Protein AF-A0A4Q2UE22-F1 (afdb_monomer)

Sequence (63 aa):
MENKKGVNVVFIIVAFTLGTTLLRHFNFQTLSFKMPVLDILFLITFIIAIYLIIKDYKKTTKE

Secondary structure (DSSP, 8-state):
--TTSHHHHHHHHHHHHHHHHHHHHEETTTTEESSHHHHHHHHHHHHHHHHHHHHHHHHHT--

Mean predicted aligned error: 7.4 Å

pLDDT: mean 79.45, std 13.37, range [39.5, 92.88]

Foldseek 3Di:
DDPLPPLLVVLVVLLVVLVVVLVVQQDPVVRAGPPRVVNVVSVVSNVVSVVVNVVSVVVVVVD

Organism: NCBI:txid2502893

Structure (mmCIF, N/CA/C/O backbone):
data_AF-A0A4Q2UE22-F1
#
_entry.id   AF-A0A4Q2UE22-F1
#
loop_
_atom_site.group_PDB
_atom_site.id
_atom_site.type_symbol
_atom_site.label_atom_id
_atom_site.label_alt_id
_atom_site.label_comp_id
_atom_site.label_asym_id
_atom_site.label_entity_id
_atom_site.label_seq_id
_atom_site.pdbx_PDB_ins_code
_atom_site.Cartn_x
_atom_site.Cartn_y
_atom_site.Cartn_z
_atom_site.occupancy
_atom_site.B_iso_or_equiv
_atom_site.auth_seq_id
_atom_site.auth_comp_id
_atom_site.auth_asym_id
_atom_site.auth_atom_id
_atom_site.pdbx_PDB_model_num
ATOM 1 N N . MET A 1 1 ? -28.314 4.606 16.390 1.00 39.50 1 MET A N 1
ATOM 2 C CA . MET A 1 1 ? -27.274 3.781 17.036 1.00 39.50 1 MET A CA 1
ATOM 3 C C . MET A 1 1 ? -26.166 3.523 16.018 1.00 39.50 1 MET A C 1
ATOM 5 O O . MET A 1 1 ? -26.455 3.065 14.925 1.00 39.50 1 MET A 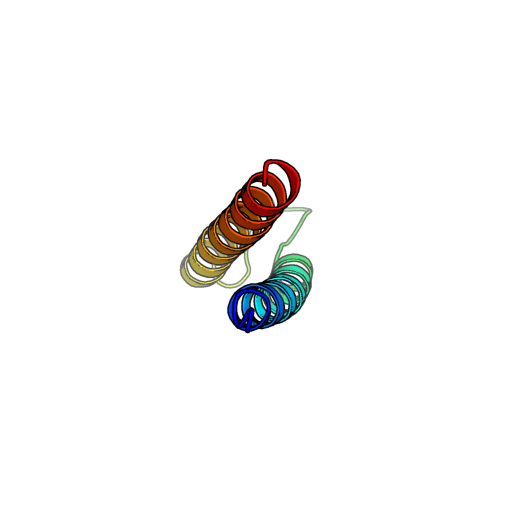O 1
ATOM 9 N N . GLU A 1 2 ? -24.955 3.981 16.346 1.00 46.53 2 GLU A N 1
ATOM 10 C CA . GLU A 1 2 ? -23.621 3.529 15.894 1.00 46.53 2 GLU A CA 1
ATOM 11 C C . GLU A 1 2 ? -23.381 3.136 14.420 1.00 46.53 2 GLU A C 1
ATOM 13 O O . GLU A 1 2 ? -22.906 2.049 14.105 1.00 46.53 2 GLU A O 1
ATOM 18 N N . ASN A 1 3 ? -23.536 4.090 13.501 1.00 46.78 3 ASN A N 1
ATOM 19 C CA . ASN A 1 3 ? -23.085 3.954 12.106 1.00 46.78 3 ASN A CA 1
ATOM 20 C C . ASN A 1 3 ? -21.573 4.236 11.913 1.00 46.78 3 ASN A C 1
ATOM 22 O O . ASN A 1 3 ? -21.164 4.717 10.860 1.00 46.78 3 ASN A O 1
ATOM 26 N N . LYS A 1 4 ? -20.717 3.978 12.915 1.00 55.50 4 LYS A N 1
ATOM 27 C CA . LYS A 1 4 ? -19.265 4.262 12.829 1.00 55.50 4 LYS A CA 1
ATOM 28 C C . LYS A 1 4 ? -18.470 3.178 12.067 1.00 55.50 4 LYS A C 1
ATOM 30 O O . LYS A 1 4 ? -17.325 3.409 11.706 1.00 55.50 4 LYS A O 1
ATOM 35 N N . LYS A 1 5 ? -19.060 2.009 11.767 1.00 56.53 5 LYS A N 1
ATOM 36 C CA . LYS A 1 5 ? -18.335 0.865 11.160 1.00 56.53 5 LYS A CA 1
ATOM 37 C C . LYS A 1 5 ? -18.250 0.867 9.625 1.00 56.53 5 LYS A C 1
ATOM 39 O O . LYS A 1 5 ? -17.349 0.238 9.081 1.00 56.53 5 LYS A O 1
ATOM 44 N N . GLY A 1 6 ? -19.146 1.561 8.916 1.00 56.31 6 GLY A N 1
ATOM 45 C CA . GLY A 1 6 ? -19.250 1.454 7.449 1.00 56.31 6 GLY A CA 1
ATOM 46 C C . GLY A 1 6 ? -18.042 2.008 6.683 1.00 56.31 6 GLY A C 1
ATOM 47 O O . GLY A 1 6 ? -17.602 1.416 5.702 1.00 56.31 6 GLY A O 1
ATOM 48 N N . VAL A 1 7 ? -17.460 3.108 7.167 1.00 63.81 7 VAL A N 1
ATOM 49 C CA . VAL A 1 7 ? -16.318 3.774 6.518 1.00 63.81 7 VAL A CA 1
ATOM 50 C C . VAL A 1 7 ? -15.056 2.904 6.579 1.00 63.81 7 VAL A C 1
ATOM 52 O O . VAL A 1 7 ? -14.325 2.799 5.598 1.00 63.81 7 VAL A O 1
ATOM 55 N N . ASN A 1 8 ? -14.837 2.211 7.698 1.00 74.50 8 ASN A N 1
ATOM 56 C CA . ASN A 1 8 ? -13.647 1.389 7.906 1.00 74.50 8 ASN A CA 1
ATOM 57 C C . ASN A 1 8 ? -13.627 0.154 6.981 1.00 74.50 8 ASN A C 1
ATOM 59 O O . ASN A 1 8 ? -12.594 -0.182 6.411 1.00 74.50 8 ASN A O 1
ATOM 63 N N . VAL A 1 9 ? -14.786 -0.476 6.745 1.00 80.94 9 VAL A N 1
ATOM 64 C CA . VAL A 1 9 ? -14.900 -1.653 5.859 1.00 80.94 9 VAL A CA 1
ATOM 65 C C . VAL A 1 9 ? -14.531 -1.313 4.412 1.00 80.94 9 VAL A C 1
ATOM 67 O O . VAL A 1 9 ? -13.799 -2.070 3.776 1.00 80.94 9 VAL A O 1
ATOM 70 N N . VAL A 1 10 ? -14.974 -0.159 3.901 1.00 84.69 10 VAL A N 1
ATOM 71 C CA . VAL A 1 10 ? -14.622 0.291 2.543 1.00 84.69 10 VAL A CA 1
ATOM 72 C C . VAL A 1 10 ? -13.116 0.511 2.424 1.00 84.69 10 VAL A C 1
ATOM 74 O O . VAL A 1 10 ? -12.499 0.008 1.486 1.00 84.69 10 VAL A O 1
ATOM 77 N N . PHE A 1 11 ? -12.501 1.197 3.393 1.00 86.31 11 PHE A N 1
ATOM 78 C CA . PHE A 1 11 ? -11.053 1.406 3.38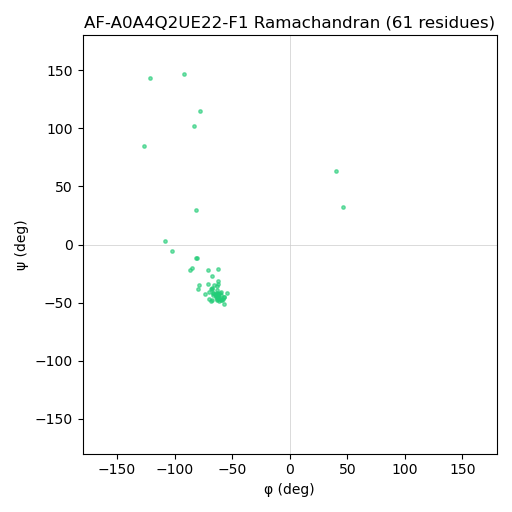5 1.00 86.31 11 PHE A CA 1
ATOM 79 C C . PHE A 1 11 ? -10.270 0.094 3.482 1.00 86.31 11 PHE A C 1
ATOM 81 O O . PHE A 1 11 ? -9.245 -0.028 2.819 1.00 86.31 11 PHE A O 1
ATOM 88 N N . ILE A 1 12 ? -10.747 -0.899 4.238 1.00 86.50 12 ILE A N 1
ATOM 89 C CA . ILE A 1 12 ? -10.112 -2.224 4.327 1.00 86.50 12 ILE A CA 1
ATOM 90 C C . ILE A 1 12 ? -10.139 -2.939 2.969 1.00 86.50 12 ILE A C 1
ATOM 92 O O . ILE A 1 12 ? -9.115 -3.467 2.541 1.00 86.50 12 ILE A O 1
ATOM 96 N N . ILE A 1 13 ? -11.275 -2.924 2.263 1.00 89.75 13 ILE A N 1
ATOM 97 C CA . ILE A 1 13 ? -11.405 -3.543 0.932 1.00 89.75 13 ILE A CA 1
ATOM 98 C C . ILE A 1 13 ? -10.494 -2.841 -0.084 1.00 89.75 13 ILE A C 1
ATOM 100 O O . ILE A 1 13 ? -9.785 -3.500 -0.852 1.00 89.75 13 ILE A O 1
ATOM 104 N N . VAL A 1 14 ? -10.476 -1.504 -0.067 1.00 89.75 14 VAL A N 1
ATOM 105 C CA . VAL A 1 14 ? -9.593 -0.692 -0.917 1.00 89.75 14 VAL A CA 1
ATOM 106 C C . VAL A 1 14 ? -8.131 -0.993 -0.607 1.00 89.75 14 VAL A C 1
ATOM 108 O O . VAL A 1 14 ? -7.359 -1.250 -1.528 1.00 89.75 14 VAL A O 1
ATOM 111 N N . ALA A 1 15 ? -7.752 -1.027 0.671 1.00 88.88 15 ALA A N 1
ATOM 112 C CA . ALA A 1 15 ? -6.398 -1.358 1.086 1.00 88.88 15 ALA A CA 1
ATOM 113 C C . ALA A 1 15 ? -6.007 -2.762 0.602 1.00 88.88 15 ALA A C 1
ATOM 115 O O . ALA A 1 15 ? -4.967 -2.930 -0.027 1.00 88.88 15 ALA A O 1
ATOM 116 N N . PHE A 1 16 ? -6.860 -3.766 0.793 1.00 90.75 16 PHE A N 1
ATOM 117 C CA . PHE A 1 16 ? -6.584 -5.131 0.344 1.00 90.75 16 PHE A CA 1
ATOM 118 C C . PHE A 1 16 ? -6.386 -5.222 -1.182 1.00 90.75 16 PHE A C 1
ATOM 120 O O . PHE A 1 16 ? -5.454 -5.866 -1.673 1.00 90.75 16 PHE A O 1
ATOM 127 N N . THR A 1 17 ? -7.221 -4.517 -1.945 1.00 91.69 17 THR A N 1
ATOM 128 C CA . THR A 1 17 ? -7.167 -4.500 -3.415 1.00 91.69 17 THR A CA 1
ATOM 129 C C . THR A 1 17 ? -5.933 -3.756 -3.933 1.00 91.69 17 THR A C 1
ATOM 131 O O . THR A 1 17 ? -5.205 -4.264 -4.789 1.00 91.69 17 THR A O 1
ATOM 134 N N . LEU A 1 18 ? -5.652 -2.567 -3.3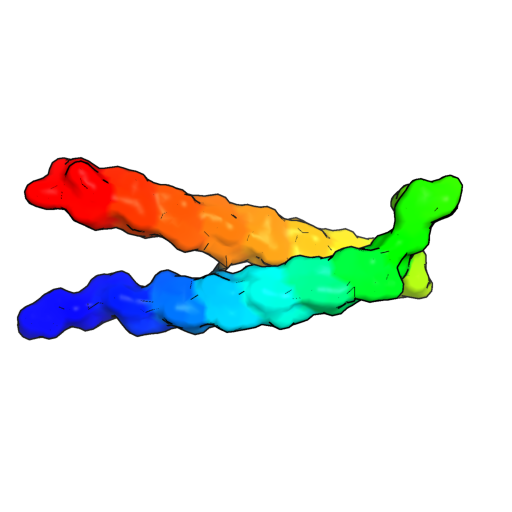95 1.00 90.62 18 LEU A N 1
ATOM 135 C CA . LEU A 1 18 ? -4.482 -1.775 -3.776 1.00 90.62 18 LEU A CA 1
ATOM 136 C C . LEU A 1 18 ? -3.186 -2.460 -3.349 1.00 90.62 18 LEU A C 1
ATOM 138 O O . LEU A 1 18 ? -2.252 -2.516 -4.140 1.00 90.62 18 LEU A O 1
ATOM 142 N N . GLY A 1 19 ? -3.138 -3.040 -2.148 1.00 87.75 19 GLY A N 1
ATOM 143 C CA . GLY A 1 19 ? -1.967 -3.754 -1.643 1.00 87.75 19 GLY A CA 1
ATOM 144 C C . GLY A 1 19 ? -1.596 -4.948 -2.521 1.00 87.75 19 GLY A C 1
ATOM 145 O O . GLY A 1 19 ? -0.441 -5.088 -2.915 1.00 87.75 19 GLY A O 1
ATOM 146 N N . THR A 1 20 ? -2.572 -5.774 -2.911 1.00 89.69 20 THR A N 1
ATOM 147 C CA . THR A 1 20 ? -2.320 -6.905 -3.826 1.00 89.69 20 THR A CA 1
ATOM 148 C C . THR A 1 20 ? -1.911 -6.451 -5.231 1.00 89.69 20 THR A C 1
ATOM 150 O O . THR A 1 20 ? -1.055 -7.084 -5.850 1.00 89.69 20 THR A O 1
ATOM 153 N N . THR A 1 21 ? -2.463 -5.338 -5.721 1.00 89.00 21 THR A N 1
ATOM 154 C CA . THR A 1 21 ? -2.097 -4.749 -7.021 1.00 89.00 21 THR A CA 1
ATOM 155 C C . THR A 1 21 ? -0.672 -4.192 -7.005 1.00 89.00 21 THR A C 1
ATOM 157 O O . THR A 1 21 ? 0.130 -4.540 -7.869 1.00 89.00 21 THR A O 1
ATOM 160 N N . LEU A 1 22 ? -0.325 -3.405 -5.983 1.00 87.38 22 LEU A N 1
ATOM 161 C CA . LEU A 1 22 ? 1.014 -2.851 -5.770 1.00 87.38 22 LEU A CA 1
ATOM 162 C C . LEU A 1 22 ? 2.065 -3.954 -5.681 1.00 87.38 22 LEU A C 1
ATOM 164 O O . LEU A 1 22 ? 3.082 -3.862 -6.354 1.00 87.38 22 LEU A O 1
ATOM 168 N N . LEU A 1 23 ? 1.805 -5.028 -4.929 1.00 85.38 23 LEU A N 1
ATOM 169 C CA . LEU A 1 23 ? 2.731 -6.161 -4.821 1.00 85.38 23 LEU A CA 1
ATOM 170 C C . LEU A 1 23 ? 2.968 -6.876 -6.158 1.00 85.38 23 LEU A C 1
ATOM 172 O O . LEU A 1 23 ? 4.056 -7.396 -6.383 1.00 85.38 23 LEU A O 1
ATOM 176 N N . ARG A 1 24 ? 1.970 -6.907 -7.051 1.00 85.75 24 ARG A N 1
ATOM 177 C CA . ARG A 1 24 ? 2.112 -7.491 -8.396 1.00 85.75 24 ARG A CA 1
ATOM 178 C C . ARG A 1 24 ? 2.825 -6.561 -9.377 1.00 85.75 24 ARG A C 1
ATOM 180 O O . ARG A 1 24 ? 3.521 -7.044 -10.264 1.00 85.75 24 ARG A O 1
ATOM 187 N N . HIS A 1 25 ? 2.616 -5.252 -9.261 1.00 83.88 25 HIS A N 1
ATOM 188 C CA . HIS A 1 25 ? 3.228 -4.246 -10.134 1.00 83.88 25 HIS A CA 1
ATOM 189 C C . HIS A 1 25 ? 4.627 -3.813 -9.686 1.00 83.88 25 HIS A C 1
ATOM 191 O O . HIS A 1 25 ? 5.384 -3.273 -10.497 1.00 83.88 25 HIS A O 1
ATOM 197 N N . PHE A 1 26 ? 4.973 -4.039 -8.420 1.00 85.00 26 PHE A N 1
ATOM 198 C CA . PHE A 1 26 ? 6.270 -3.690 -7.870 1.00 85.00 26 PHE A CA 1
ATOM 199 C C . PHE A 1 26 ? 7.325 -4.705 -8.295 1.00 85.00 26 PHE A C 1
ATOM 201 O O . PHE A 1 26 ? 7.298 -5.873 -7.902 1.00 85.00 26 PHE A O 1
ATOM 208 N N . ASN A 1 27 ? 8.292 -4.250 -9.086 1.00 82.62 27 ASN A N 1
ATOM 209 C CA . ASN A 1 27 ? 9.461 -5.052 -9.379 1.00 82.62 27 ASN A CA 1
ATOM 210 C C . ASN A 1 27 ? 10.473 -4.904 -8.237 1.00 82.62 27 ASN A C 1
ATOM 212 O O . ASN A 1 27 ? 11.207 -3.920 -8.172 1.00 82.62 27 ASN A O 1
ATOM 216 N N . PHE A 1 28 ? 10.539 -5.904 -7.357 1.00 79.06 28 PHE A N 1
ATOM 217 C CA . PHE A 1 28 ? 11.493 -5.942 -6.242 1.00 79.06 28 PHE A CA 1
ATOM 218 C C . PHE A 1 28 ? 12.963 -5.968 -6.687 1.00 79.06 28 PHE A C 1
ATOM 220 O O . PHE A 1 28 ? 13.832 -5.607 -5.900 1.00 79.06 28 PHE A O 1
ATOM 227 N N . GLN A 1 29 ? 13.257 -6.376 -7.927 1.00 79.62 29 GLN A N 1
ATOM 228 C CA . GLN A 1 29 ? 14.633 -6.450 -8.430 1.00 79.62 29 GLN A CA 1
ATOM 229 C C . GLN A 1 29 ? 15.165 -5.078 -8.854 1.00 79.62 29 GLN A C 1
ATOM 231 O O . GLN A 1 29 ? 16.330 -4.773 -8.627 1.00 79.62 29 GLN A O 1
ATOM 236 N N . THR A 1 30 ? 14.316 -4.244 -9.458 1.00 82.31 30 THR A N 1
ATOM 237 C CA . THR A 1 30 ? 14.695 -2.905 -9.943 1.00 82.31 30 THR A CA 1
ATOM 238 C C . THR A 1 30 ? 14.114 -1.774 -9.095 1.00 82.31 30 THR A C 1
ATOM 240 O O . THR A 1 30 ? 14.271 -0.606 -9.452 1.00 82.31 30 THR A O 1
ATOM 243 N N . LEU A 1 31 ? 13.400 -2.108 -8.010 1.00 76.56 31 LEU A N 1
ATOM 244 C CA . LEU A 1 31 ? 12.636 -1.186 -7.155 1.00 76.56 31 LEU A CA 1
ATOM 245 C C . LEU A 1 31 ? 11.771 -0.209 -7.965 1.00 76.56 31 LEU A C 1
ATOM 247 O O . LEU A 1 31 ? 11.570 0.942 -7.585 1.00 76.56 31 LEU A O 1
ATOM 251 N N . SER A 1 32 ? 11.295 -0.669 -9.121 1.00 75.31 32 SER A N 1
ATOM 252 C CA . SER A 1 32 ? 10.585 0.150 -10.093 1.00 75.31 32 SER A CA 1
ATOM 253 C C . SER A 1 32 ? 9.202 -0.417 -10.335 1.00 75.31 32 SER A C 1
ATOM 255 O O . SER A 1 32 ? 8.984 -1.628 -10.376 1.00 75.31 32 SER A O 1
ATOM 257 N N . PHE A 1 33 ? 8.261 0.487 -10.522 1.00 81.06 33 PHE A N 1
ATOM 258 C CA . PHE A 1 33 ? 6.895 0.160 -10.868 1.00 81.06 33 PHE A CA 1
ATOM 259 C C . PHE A 1 33 ? 6.719 0.139 -12.384 1.00 81.06 33 PHE A C 1
ATOM 261 O O . PHE A 1 33 ? 7.360 0.909 -13.103 1.00 81.06 33 PHE A O 1
ATOM 268 N N . LYS A 1 34 ? 5.837 -0.737 -12.875 1.00 73.56 34 LYS A N 1
ATOM 269 C CA . LYS A 1 34 ? 5.559 -0.872 -14.312 1.00 73.56 34 LYS A CA 1
ATOM 270 C C . LYS A 1 34 ? 4.970 0.419 -14.896 1.00 73.56 34 LYS A C 1
ATOM 272 O O . LYS A 1 34 ? 5.274 0.762 -16.034 1.00 73.56 34 LYS A O 1
ATOM 277 N N . MET A 1 35 ? 4.168 1.142 -14.109 1.00 79.56 35 MET A N 1
ATOM 278 C CA . MET A 1 35 ? 3.672 2.484 -14.412 1.00 79.56 35 MET A CA 1
ATOM 279 C C . MET A 1 35 ? 4.012 3.418 -13.241 1.00 79.56 35 MET A C 1
ATOM 281 O O . MET A 1 35 ? 3.171 3.636 -12.368 1.00 79.56 35 MET A O 1
ATOM 285 N N . PRO A 1 36 ? 5.225 4.003 -13.204 1.00 81.44 36 PRO A N 1
ATOM 286 C CA . PRO A 1 36 ? 5.766 4.641 -12.004 1.00 81.44 36 PRO A CA 1
ATOM 287 C C . PRO A 1 36 ? 4.852 5.710 -11.409 1.00 81.44 36 PRO A C 1
ATOM 289 O O . PRO A 1 36 ? 4.642 5.721 -10.205 1.00 81.44 36 PRO A O 1
ATOM 292 N N . VAL A 1 37 ? 4.233 6.555 -12.232 1.00 87.38 37 VAL A N 1
ATOM 293 C CA . VAL A 1 37 ? 3.339 7.617 -11.741 1.00 87.38 37 VAL A CA 1
ATOM 294 C C . VAL A 1 37 ? 2.060 7.049 -11.114 1.00 87.38 37 VAL A C 1
ATOM 296 O O . VAL A 1 37 ? 1.682 7.451 -10.014 1.00 87.38 37 VAL A O 1
ATOM 299 N N . LEU A 1 38 ? 1.396 6.110 -11.795 1.00 85.25 38 LEU A N 1
ATOM 300 C CA . LEU A 1 38 ? 0.119 5.549 -11.345 1.00 85.25 38 LEU A CA 1
ATOM 301 C C . LEU A 1 38 ? 0.298 4.662 -10.110 1.00 85.25 38 LEU A C 1
ATOM 303 O O . LEU A 1 38 ? -0.481 4.739 -9.164 1.00 85.25 38 LEU A O 1
ATOM 307 N N . ASP A 1 39 ? 1.357 3.859 -10.099 1.00 85.62 39 ASP A N 1
ATOM 308 C CA . ASP A 1 39 ? 1.652 2.972 -8.984 1.00 85.62 39 ASP A CA 1
ATOM 309 C C . ASP A 1 39 ? 2.123 3.762 -7.746 1.00 85.62 39 ASP A C 1
ATOM 311 O O . ASP A 1 39 ? 1.749 3.419 -6.626 1.00 85.62 39 ASP A O 1
ATOM 315 N N . ILE A 1 40 ? 2.848 4.880 -7.914 1.00 87.00 40 ILE A N 1
ATOM 316 C CA . ILE A 1 40 ? 3.157 5.801 -6.803 1.00 87.00 40 ILE A CA 1
ATOM 317 C C . ILE A 1 40 ? 1.874 6.417 -6.231 1.00 87.00 40 ILE A C 1
ATOM 319 O O . ILE A 1 40 ? 1.720 6.480 -5.011 1.00 87.00 40 ILE A O 1
ATOM 323 N N . LEU A 1 41 ? 0.931 6.838 -7.081 1.00 89.88 41 LEU A N 1
ATOM 324 C CA . LEU A 1 41 ? -0.378 7.331 -6.635 1.00 89.88 41 LEU A CA 1
ATOM 325 C C . LEU A 1 41 ? -1.120 6.269 -5.818 1.00 89.88 41 LEU A C 1
ATOM 327 O O . LEU A 1 41 ? -1.591 6.561 -4.720 1.00 89.88 41 LEU A O 1
ATOM 331 N N . PHE A 1 42 ? -1.160 5.026 -6.299 1.00 87.94 42 PHE A N 1
ATOM 332 C CA . PHE A 1 42 ? -1.770 3.914 -5.569 1.00 87.94 42 PHE A CA 1
ATOM 333 C C . PHE A 1 42 ? -1.063 3.621 -4.249 1.00 87.94 42 PHE A C 1
ATOM 335 O O . PHE A 1 42 ? -1.743 3.372 -3.256 1.00 87.94 42 PHE A O 1
ATOM 342 N N . LEU A 1 43 ? 0.269 3.704 -4.202 1.00 89.56 43 LEU A N 1
ATOM 343 C CA . LEU A 1 43 ? 1.047 3.538 -2.975 1.00 89.56 43 LEU A CA 1
ATOM 344 C C . LEU A 1 43 ? 0.676 4.607 -1.941 1.00 89.56 43 LEU A C 1
ATOM 346 O O . LEU A 1 43 ? 0.397 4.285 -0.787 1.00 89.56 43 LEU A O 1
ATOM 350 N N . ILE A 1 44 ? 0.630 5.876 -2.353 1.00 91.8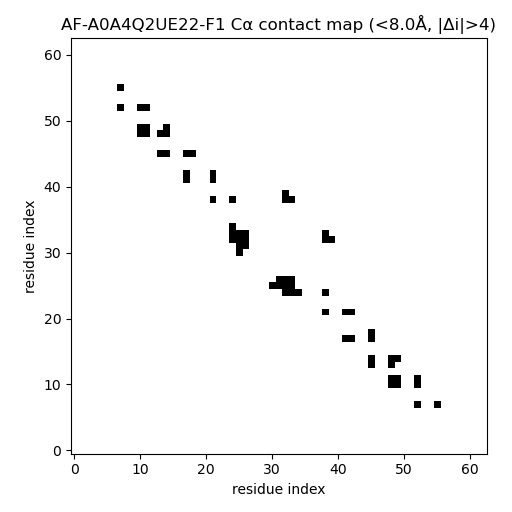8 44 ILE A N 1
ATOM 351 C CA . ILE A 1 44 ? 0.275 6.995 -1.474 1.00 91.88 44 ILE A CA 1
ATOM 352 C C . ILE A 1 44 ? -1.163 6.831 -0.971 1.00 91.88 44 ILE A C 1
ATOM 354 O O . ILE A 1 44 ? -1.407 6.910 0.234 1.00 91.88 44 ILE A O 1
ATOM 358 N N . THR A 1 45 ? -2.113 6.543 -1.865 1.00 91.00 45 THR A N 1
ATOM 359 C CA . THR A 1 45 ? -3.511 6.290 -1.494 1.00 91.00 45 THR A CA 1
ATOM 360 C C . THR A 1 45 ? -3.636 5.104 -0.537 1.00 91.00 45 THR A C 1
ATOM 362 O O . THR A 1 45 ? -4.381 5.188 0.439 1.00 91.00 45 THR A O 1
ATOM 365 N N . PHE A 1 46 ? -2.879 4.027 -0.759 1.00 91.62 46 PHE A N 1
ATOM 366 C CA . PHE A 1 46 ? -2.848 2.851 0.109 1.00 91.62 46 PHE A CA 1
ATOM 367 C C . PHE A 1 46 ? -2.335 3.188 1.518 1.00 91.62 46 PHE A C 1
ATOM 369 O O . PHE A 1 46 ? -2.980 2.830 2.505 1.00 91.62 46 PHE A O 1
ATOM 376 N N . ILE A 1 47 ? -1.235 3.941 1.630 1.00 92.88 47 ILE A N 1
ATOM 377 C CA . ILE A 1 47 ? -0.683 4.380 2.923 1.00 92.88 47 ILE A CA 1
ATOM 378 C C . ILE A 1 47 ? -1.688 5.265 3.670 1.00 92.88 47 ILE A C 1
ATOM 380 O O . ILE A 1 47 ? -1.911 5.067 4.866 1.00 92.88 47 ILE A O 1
ATOM 384 N N . ILE A 1 48 ? -2.331 6.212 2.978 1.00 91.50 48 ILE A N 1
ATOM 385 C CA . ILE A 1 48 ? -3.345 7.091 3.577 1.00 91.50 48 ILE A CA 1
ATOM 386 C C . ILE A 1 48 ? -4.550 6.275 4.060 1.00 91.50 48 ILE A C 1
ATOM 388 O O . ILE A 1 48 ? -5.016 6.489 5.179 1.00 91.50 48 ILE A O 1
ATOM 392 N N . ALA A 1 49 ? -5.034 5.320 3.260 1.0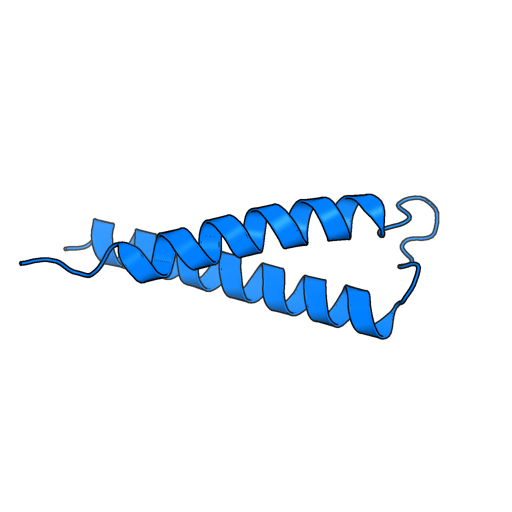0 89.75 49 ALA A N 1
ATOM 393 C CA . ALA A 1 49 ? -6.141 4.449 3.645 1.00 89.75 49 ALA A CA 1
ATOM 394 C C . ALA A 1 49 ? -5.810 3.653 4.917 1.00 89.75 49 ALA A C 1
ATOM 396 O O . ALA A 1 49 ? -6.591 3.672 5.868 1.00 89.75 49 ALA A O 1
ATOM 397 N N . ILE A 1 50 ? -4.625 3.032 4.989 1.00 89.31 50 ILE A N 1
ATOM 398 C CA . ILE A 1 50 ? -4.171 2.320 6.193 1.00 89.31 50 ILE A CA 1
ATOM 399 C C . ILE A 1 50 ? -4.040 3.262 7.392 1.00 89.31 50 ILE A C 1
ATOM 401 O O . ILE A 1 50 ? -4.479 2.923 8.491 1.00 89.31 50 ILE A O 1
ATOM 405 N N . TYR A 1 51 ? -3.490 4.461 7.199 1.00 89.88 51 TYR A N 1
ATOM 406 C CA . TYR A 1 51 ? -3.378 5.447 8.270 1.00 89.88 51 TYR A CA 1
ATOM 407 C C . TYR A 1 51 ? -4.751 5.829 8.841 1.00 89.88 51 TYR A C 1
ATOM 409 O O . TYR A 1 51 ? -4.913 5.887 10.061 1.00 89.88 51 TYR A O 1
ATOM 417 N N . LEU A 1 52 ? -5.751 6.050 7.980 1.00 87.06 52 LEU A N 1
ATOM 418 C CA . LEU A 1 52 ? -7.118 6.357 8.401 1.00 87.06 52 LEU A CA 1
ATOM 419 C C . LEU A 1 52 ? -7.761 5.184 9.152 1.00 87.06 52 LEU A C 1
ATOM 421 O O . LEU A 1 52 ? -8.344 5.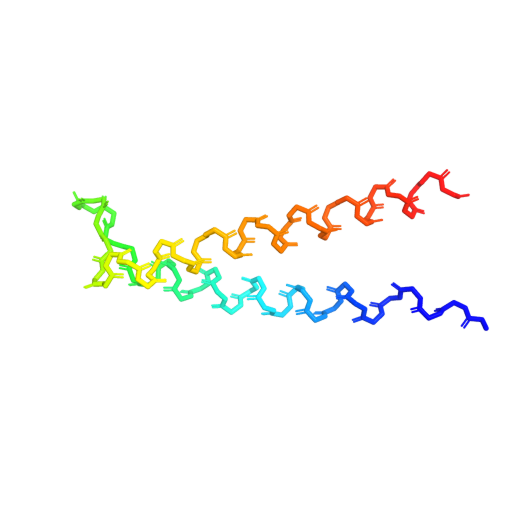419 10.209 1.00 87.06 52 LEU A O 1
ATOM 425 N N . ILE A 1 53 ? -7.584 3.946 8.677 1.00 85.19 53 ILE A N 1
ATOM 426 C CA . ILE A 1 53 ? -8.054 2.723 9.356 1.00 85.19 53 ILE A CA 1
ATOM 427 C C . ILE A 1 53 ? -7.466 2.627 10.771 1.00 85.19 53 ILE A C 1
ATOM 429 O O . ILE A 1 53 ? -8.199 2.457 11.744 1.00 85.19 53 ILE A O 1
ATOM 433 N N . ILE A 1 54 ? -6.141 2.765 10.908 1.00 85.06 54 ILE A N 1
ATOM 434 C CA . ILE A 1 54 ? -5.446 2.636 12.200 1.00 85.06 54 ILE A CA 1
ATOM 435 C C . ILE A 1 54 ? -5.835 3.775 13.147 1.00 85.06 54 ILE A C 1
ATOM 437 O O . ILE A 1 54 ? -6.051 3.554 14.341 1.00 85.06 54 ILE A O 1
ATOM 441 N N . LYS A 1 55 ? -5.924 5.005 12.630 1.00 82.62 55 LYS A N 1
ATOM 442 C CA . LYS A 1 55 ? -6.326 6.180 13.409 1.00 82.62 55 LYS A CA 1
ATOM 443 C C . LYS A 1 55 ? -7.753 6.036 13.936 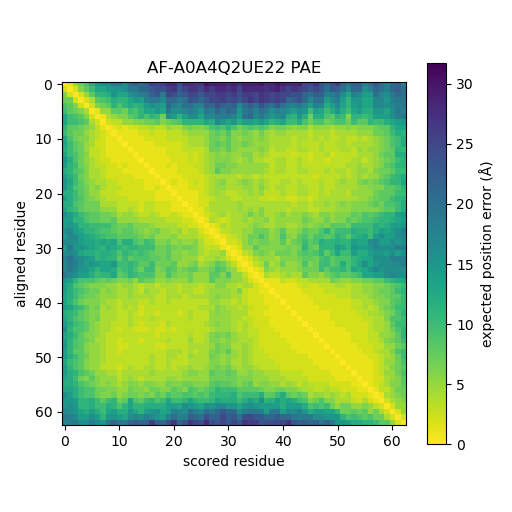1.00 82.62 55 LYS A C 1
ATOM 445 O O . LYS A 1 55 ? -7.989 6.365 15.098 1.00 82.62 55 LYS A O 1
ATOM 450 N N . ASP A 1 56 ? -8.675 5.549 13.110 1.00 79.12 56 ASP A N 1
ATOM 451 C CA . ASP A 1 56 ? -10.063 5.310 13.507 1.00 79.12 56 ASP A CA 1
ATOM 452 C C . ASP A 1 56 ? -10.158 4.179 14.542 1.00 79.12 56 ASP A C 1
ATOM 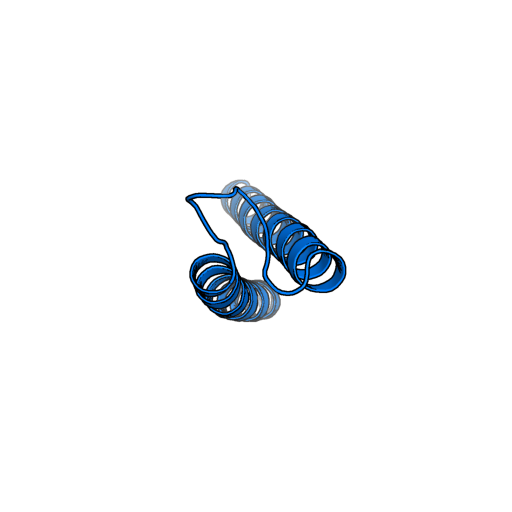454 O O . ASP A 1 56 ? -10.769 4.355 15.597 1.00 79.12 56 ASP A O 1
ATOM 458 N N . TYR A 1 57 ? -9.419 3.083 14.328 1.00 76.81 57 TYR A N 1
ATOM 459 C CA . TYR A 1 57 ? -9.316 1.982 15.289 1.00 76.81 57 TYR A CA 1
ATOM 460 C C . TYR A 1 57 ? -8.802 2.458 16.660 1.00 76.81 57 TYR A C 1
ATOM 462 O O . TYR A 1 57 ? -9.382 2.167 17.702 1.00 76.81 57 TYR A O 1
ATOM 470 N N . LYS A 1 58 ? -7.752 3.288 16.683 1.00 73.38 58 LYS A N 1
ATOM 471 C CA . LYS A 1 58 ? -7.206 3.844 17.931 1.00 73.38 58 LYS A CA 1
ATOM 472 C C . LYS A 1 58 ? -8.162 4.825 18.619 1.00 73.38 58 LYS A C 1
ATOM 474 O O . LYS A 1 58 ? -8.081 4.983 19.835 1.00 73.38 58 LYS A O 1
ATOM 479 N N . LYS A 1 59 ? -9.039 5.499 17.867 1.00 68.19 59 LYS A N 1
ATOM 480 C CA . LYS A 1 59 ? -10.069 6.385 18.424 1.00 68.19 59 LYS A CA 1
ATOM 481 C C . LYS A 1 59 ? -11.190 5.575 19.077 1.00 68.19 59 LYS A C 1
ATOM 483 O O . LYS A 1 59 ? -11.570 5.912 20.189 1.00 68.19 59 LYS A O 1
ATOM 488 N N . THR A 1 60 ? -11.645 4.488 18.448 1.00 63.34 60 THR A N 1
ATOM 489 C CA . THR A 1 60 ? -12.697 3.631 19.024 1.00 63.34 60 THR A CA 1
ATOM 490 C C . THR A 1 60 ? -12.238 2.813 20.232 1.00 63.34 60 THR A C 1
ATOM 492 O O . THR A 1 60 ? -13.082 2.401 21.009 1.00 63.34 60 THR A O 1
ATOM 495 N N . THR A 1 61 ? -10.934 2.559 20.407 1.00 58.31 61 THR A N 1
ATOM 496 C CA . THR A 1 61 ? -10.387 1.872 21.599 1.00 58.31 61 THR A CA 1
ATOM 497 C C . THR A 1 61 ? -10.200 2.806 22.804 1.00 58.31 61 THR A C 1
ATOM 499 O O . THR A 1 61 ? -9.907 2.341 23.901 1.00 58.31 61 THR A O 1
ATOM 502 N N . LYS A 1 62 ? -10.307 4.127 22.613 1.00 55.28 62 LYS A N 1
ATOM 503 C CA . LYS A 1 62 ? -10.164 5.129 23.683 1.00 55.28 62 LYS A CA 1
ATOM 504 C C . LYS A 1 62 ? -11.500 5.703 24.180 1.00 55.28 62 LYS A C 1
ATOM 5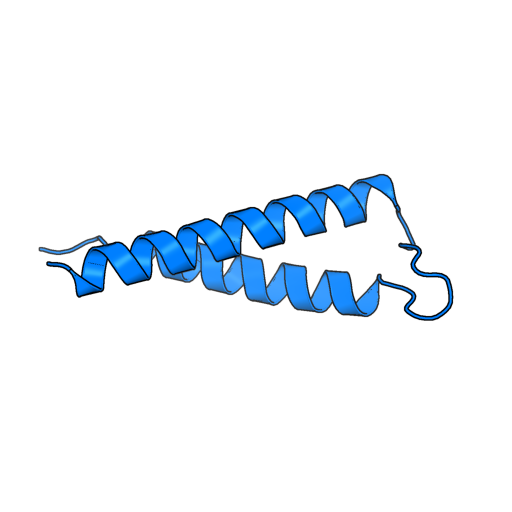06 O O . LYS A 1 62 ? -11.464 6.507 25.108 1.00 55.28 62 LYS A O 1
ATOM 511 N N . GLU A 1 63 ? -12.616 5.340 23.548 1.00 46.34 63 GLU A N 1
ATOM 512 C CA . GLU A 1 63 ? -13.984 5.555 24.057 1.00 46.34 63 GLU A CA 1
ATOM 513 C C . GLU A 1 63 ? -14.405 4.329 24.880 1.00 46.34 63 GLU A C 1
ATOM 515 O O . GLU A 1 63 ? -15.069 4.531 25.918 1.00 46.34 63 GLU A O 1
#

Solvent-accessible surface area (backbone atoms only — not comparable to full-atom values): 3663 Å² total; per-residue (Å²): 135,85,82,77,61,65,66,50,54,55,38,50,53,51,33,54,53,43,51,58,49,48,63,71,44,45,36,81,90,74,78,41,45,84,51,53,71,63,50,50,51,47,50,53,53,34,52,52,36,49,49,50,46,52,53,50,53,59,51,67,74,72,110

Radius of gyration: 14.52 Å; Cα contacts (8 Å, |Δi|>4): 34; chains: 1; bounding box: 42×15×38 Å